Protein AF-A0A7V9ANW1-F1 (afdb_monomer_lite)

pLDDT: mean 75.82, std 15.92, range [33.03, 93.19]

Foldseek 3Di:
DPPPCPVVVVQVVAADEDEDPCQVVCVVVDPDPRYDYDDDDDDPVNVVVVVVVCVVVVVDDDPVRPDDPPPPDPDDD

Structure (mmCIF, N/CA/C/O backbone):
data_AF-A0A7V9ANW1-F1
#
_entry.id   AF-A0A7V9ANW1-F1
#
loop_
_atom_site.group_PDB
_atom_site.id
_atom_site.type_symbol
_atom_site.label_atom_id
_atom_site.label_alt_id
_atom_site.label_comp_id
_atom_site.label_asym_id
_atom_site.label_entity_id
_atom_site.label_seq_id
_atom_site.pdbx_PDB_ins_code
_atom_site.Cartn_x
_atom_site.Cartn_y
_atom_site.Cartn_z
_atom_site.occupancy
_atom_site.B_iso_or_equiv
_atom_site.auth_seq_id
_atom_site.auth_comp_id
_atom_site.auth_asym_id
_atom_site.auth_atom_id
_atom_site.pdbx_PDB_model_num
ATOM 1 N N . ILE A 1 1 ? -22.245 -13.203 -12.857 1.00 41.09 1 ILE A N 1
ATOM 2 C CA . ILE A 1 1 ? -22.813 -13.467 -11.514 1.00 41.09 1 ILE A CA 1
ATOM 3 C C . ILE A 1 1 ? -21.689 -13.179 -10.532 1.00 41.09 1 ILE A C 1
ATOM 5 O O . ILE A 1 1 ? -20.695 -13.884 -10.580 1.00 41.09 1 ILE A O 1
ATOM 9 N N . ILE A 1 2 ? -21.769 -12.084 -9.774 1.00 49.31 2 ILE A N 1
ATOM 10 C CA . ILE A 1 2 ? -20.787 -11.776 -8.725 1.00 49.31 2 ILE A CA 1
ATOM 11 C C . ILE A 1 2 ? -21.175 -12.671 -7.548 1.00 49.31 2 ILE A C 1
ATOM 13 O O . ILE A 1 2 ? -22.313 -12.601 -7.083 1.00 49.31 2 ILE A O 1
ATOM 17 N N . GLU A 1 3 ? -20.302 -13.595 -7.158 1.00 54.59 3 GLU A N 1
ATOM 18 C CA . GLU A 1 3 ? -20.572 -14.494 -6.039 1.00 54.59 3 GLU A CA 1
ATOM 19 C C . GLU A 1 3 ? -20.836 -13.669 -4.780 1.00 54.59 3 GLU A C 1
ATOM 21 O O . GLU A 1 3 ? -20.006 -12.874 -4.349 1.00 54.59 3 GLU A O 1
ATOM 26 N N . LYS A 1 4 ? -22.020 -13.864 -4.195 1.00 57.78 4 LYS A N 1
ATOM 27 C CA . LYS A 1 4 ? -22.582 -13.046 -3.111 1.00 57.78 4 LYS A CA 1
ATOM 28 C C . LYS A 1 4 ? -21.672 -12.922 -1.875 1.00 57.78 4 LYS A C 1
ATOM 30 O O . LYS A 1 4 ? -21.835 -11.978 -1.117 1.00 57.78 4 LYS A O 1
ATOM 35 N N . ASN A 1 5 ? -20.712 -13.833 -1.710 1.00 57.59 5 ASN A N 1
ATOM 36 C CA . ASN A 1 5 ? -19.819 -13.909 -0.551 1.00 57.59 5 ASN A CA 1
ATOM 37 C C . ASN A 1 5 ? -18.336 -13.673 -0.894 1.00 57.59 5 ASN A C 1
ATOM 39 O O . ASN A 1 5 ? -17.489 -13.759 -0.007 1.00 57.59 5 ASN A O 1
ATOM 43 N N . SER A 1 6 ? -17.984 -13.374 -2.153 1.00 63.22 6 SER A N 1
ATOM 44 C CA . SER A 1 6 ? -16.568 -13.270 -2.543 1.00 63.22 6 SER A CA 1
ATOM 45 C C . SER A 1 6 ? -15.851 -12.123 -1.829 1.00 63.22 6 SER A C 1
ATOM 47 O O . SER A 1 6 ? -14.654 -12.201 -1.570 1.00 63.22 6 SER A O 1
ATOM 49 N N . PHE A 1 7 ? -16.577 -11.051 -1.503 1.00 63.41 7 PHE A N 1
ATOM 50 C CA . PHE A 1 7 ? -16.008 -9.875 -0.853 1.00 63.41 7 PHE A CA 1
ATOM 51 C C . PHE A 1 7 ? -15.753 -10.095 0.644 1.00 63.41 7 PHE A C 1
ATOM 53 O O . PHE A 1 7 ? -14.683 -9.739 1.138 1.00 63.41 7 PHE A O 1
ATOM 60 N N . ASP A 1 8 ? -16.676 -10.758 1.346 1.00 65.69 8 ASP A N 1
ATOM 61 C CA . ASP A 1 8 ? -16.510 -11.113 2.762 1.00 65.69 8 ASP A CA 1
ATOM 62 C C . ASP A 1 8 ? -15.341 -12.080 2.973 1.00 65.69 8 ASP A C 1
ATOM 64 O O . ASP A 1 8 ? -14.587 -11.954 3.942 1.00 65.69 8 ASP A O 1
ATOM 68 N N . ASP A 1 9 ? -15.133 -13.010 2.042 1.00 70.12 9 ASP A N 1
ATOM 69 C CA . ASP A 1 9 ? -13.981 -13.909 2.073 1.00 70.12 9 ASP A CA 1
ATOM 70 C C . ASP A 1 9 ? -12.661 -13.163 1.859 1.00 70.12 9 ASP A C 1
ATOM 72 O O . ASP A 1 9 ? -11.662 -13.473 2.512 1.00 70.12 9 ASP A O 1
ATOM 76 N N . ILE A 1 10 ? -12.635 -12.166 0.969 1.00 69.19 10 ILE A N 1
ATOM 77 C CA . ILE A 1 10 ? -11.446 -11.335 0.736 1.00 69.1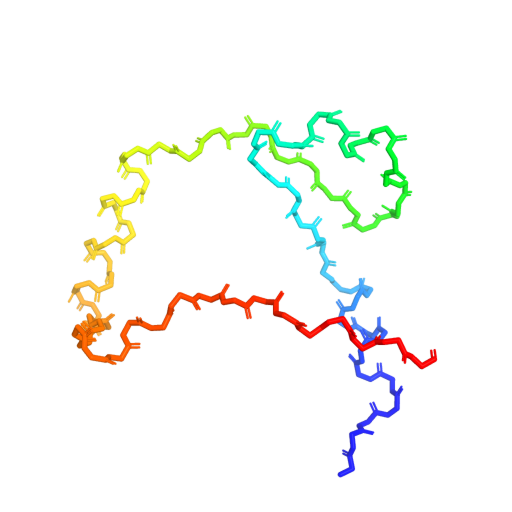9 10 ILE A CA 1
ATOM 78 C C . ILE A 1 10 ? -11.121 -10.517 1.985 1.00 69.19 10 ILE A C 1
ATOM 80 O O . ILE A 1 10 ? -9.965 -10.530 2.419 1.00 69.19 10 ILE A O 1
ATOM 84 N N . LEU A 1 11 ? -12.126 -9.871 2.583 1.00 67.25 11 LEU A N 1
ATOM 85 C CA . LEU A 1 11 ? -11.972 -9.092 3.812 1.00 67.25 11 LEU A CA 1
ATOM 86 C C . LEU A 1 11 ? -11.532 -9.958 4.993 1.00 67.25 11 LEU A C 1
ATOM 88 O O . LEU A 1 11 ? -10.752 -9.501 5.819 1.00 67.25 11 LEU A O 1
ATOM 92 N N . ASN A 1 12 ? -11.996 -11.207 5.082 1.00 73.06 12 ASN A N 1
ATOM 93 C CA . ASN A 1 12 ? -11.583 -12.116 6.151 1.00 73.06 12 ASN A CA 1
ATOM 94 C C . ASN A 1 12 ? -10.199 -12.741 5.949 1.00 73.06 12 ASN A C 1
ATOM 96 O O . ASN A 1 12 ? -9.612 -13.206 6.925 1.00 73.06 12 ASN A O 1
ATOM 100 N N . LYS A 1 13 ? -9.674 -12.746 4.720 1.00 77.94 13 LYS A N 1
ATOM 101 C CA . LYS A 1 13 ? -8.357 -13.314 4.393 1.00 77.94 13 LYS A CA 1
ATOM 102 C C . LYS A 1 13 ? -7.225 -12.290 4.385 1.00 77.94 13 LYS A C 1
ATOM 104 O O . LYS A 1 13 ? -6.072 -12.690 4.525 1.00 77.94 13 LYS A O 1
ATOM 109 N N . HIS A 1 14 ? -7.523 -11.004 4.208 1.00 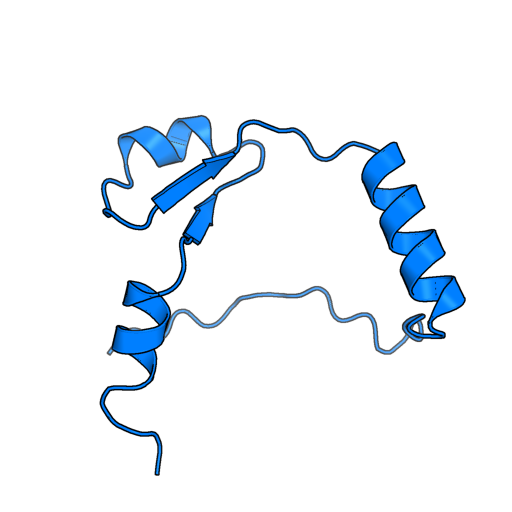80.12 14 HIS A N 1
ATOM 110 C CA . HIS A 1 14 ? -6.499 -9.984 3.992 1.00 80.12 14 HIS A CA 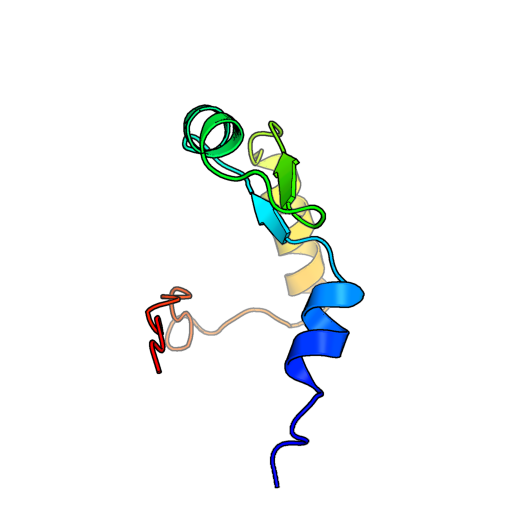1
ATOM 111 C C . HIS A 1 14 ? -6.578 -8.869 5.024 1.00 80.12 14 HIS A C 1
ATOM 113 O O . HIS A 1 14 ? -7.639 -8.315 5.297 1.00 80.12 14 HIS A O 1
ATOM 119 N N . ALA A 1 15 ? -5.413 -8.500 5.547 1.00 83.94 15 ALA A N 1
ATOM 120 C CA . ALA A 1 15 ? -5.278 -7.292 6.333 1.00 83.94 15 ALA A CA 1
ATOM 121 C C . ALA A 1 15 ? -5.308 -6.049 5.433 1.00 83.94 15 ALA A C 1
ATOM 123 O O . ALA A 1 15 ? -4.723 -6.033 4.346 1.00 83.94 15 ALA A O 1
ATOM 124 N N . ILE A 1 16 ? -5.943 -4.988 5.922 1.00 84.75 16 ILE A N 1
ATOM 125 C CA . ILE A 1 16 ? -5.935 -3.667 5.297 1.00 84.75 16 ILE A CA 1
ATOM 126 C C . ILE A 1 16 ? -4.839 -2.850 5.972 1.00 84.75 16 ILE A C 1
ATOM 128 O O . ILE A 1 16 ? -4.923 -2.551 7.164 1.00 84.75 16 ILE A O 1
ATOM 132 N N . ILE A 1 17 ? -3.802 -2.502 5.209 1.00 87.06 17 ILE A N 1
ATOM 133 C CA . ILE A 1 17 ? -2.656 -1.749 5.721 1.00 87.06 17 ILE A CA 1
ATOM 134 C C . ILE A 1 17 ? -2.890 -0.250 5.528 1.00 87.06 17 ILE A C 1
ATOM 136 O O . ILE A 1 17 ? -2.949 0.246 4.403 1.00 87.06 17 ILE A O 1
ATOM 140 N N . PHE A 1 18 ? -2.946 0.479 6.636 1.00 86.31 18 PHE A N 1
ATOM 141 C CA . PHE A 1 18 ? -2.966 1.936 6.681 1.00 86.31 18 PHE A CA 1
ATOM 142 C C . PHE A 1 18 ? -1.534 2.459 6.801 1.00 86.31 18 PHE A C 1
ATOM 144 O O . PHE A 1 18 ? -0.757 1.979 7.622 1.00 86.31 18 PHE A O 1
ATOM 151 N N . SER A 1 19 ? -1.165 3.443 5.984 1.00 87.38 19 SER A N 1
ATOM 152 C CA . SER A 1 19 ? 0.182 4.023 5.975 1.00 87.38 19 SER A CA 1
ATOM 153 C C . SER A 1 19 ? 0.152 5.510 5.609 1.00 87.38 19 SER A C 1
ATOM 155 O O . SER A 1 19 ? -0.893 6.057 5.251 1.00 87.38 19 SER A O 1
ATOM 157 N N . GLY A 1 20 ? 1.304 6.176 5.715 1.00 83.62 20 GLY A N 1
ATOM 158 C CA . GLY A 1 20 ? 1.454 7.602 5.425 1.00 83.62 20 GLY A CA 1
ATOM 159 C C . GLY A 1 20 ? 1.210 8.510 6.633 1.00 83.62 20 GLY A C 1
ATOM 160 O O . GLY A 1 20 ? 1.047 8.063 7.765 1.00 83.62 20 GLY A O 1
ATOM 161 N N . SER A 1 21 ? 1.199 9.823 6.399 1.00 84.12 21 SER A N 1
ATOM 162 C CA . SER A 1 21 ? 1.176 10.840 7.465 1.00 84.12 21 SER A CA 1
ATOM 163 C C . SER A 1 21 ? -0.112 10.857 8.299 1.00 84.12 21 SER A C 1
ATOM 165 O O . SER A 1 21 ? -0.107 11.328 9.435 1.00 84.12 21 SER A O 1
ATOM 167 N N . GLY A 1 22 ? -1.216 10.332 7.760 1.00 84.19 22 GLY A N 1
ATOM 168 C CA . GLY A 1 22 ? -2.506 10.234 8.450 1.00 84.19 22 GLY A CA 1
ATOM 169 C C . GLY A 1 22 ? -2.659 9.009 9.359 1.00 84.19 22 GLY A C 1
ATOM 170 O O . GLY A 1 22 ? -3.672 8.908 10.054 1.00 84.19 22 GLY A O 1
ATOM 171 N N . VAL A 1 23 ? -1.688 8.087 9.377 1.00 88.88 23 VAL A N 1
ATOM 172 C CA . VAL A 1 23 ? -1.835 6.779 10.039 1.00 88.88 23 VAL A CA 1
ATOM 173 C C . VAL A 1 23 ? -2.074 6.909 11.547 1.00 88.88 23 VAL A C 1
ATOM 175 O O . VAL A 1 23 ? -3.022 6.332 12.065 1.00 88.88 23 VAL A O 1
ATOM 178 N N . LEU A 1 24 ? -1.317 7.782 12.222 1.00 89.12 24 LEU A N 1
ATOM 179 C CA . LEU A 1 24 ? -1.407 7.997 13.674 1.00 89.12 24 LEU A CA 1
ATOM 180 C C . LEU A 1 24 ? -2.767 8.556 14.109 1.00 89.12 24 LEU A C 1
ATOM 182 O O . LEU A 1 24 ? -3.253 8.272 15.198 1.00 89.12 24 LEU A O 1
ATOM 186 N N . LYS A 1 25 ? -3.395 9.370 13.254 1.00 88.81 25 LYS A N 1
ATO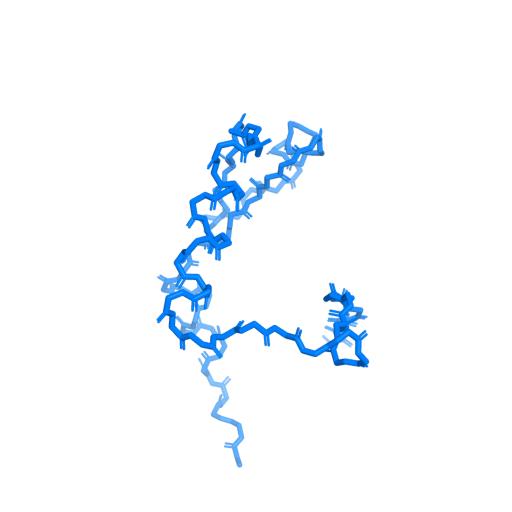M 187 C CA . LYS A 1 25 ? -4.739 9.898 13.520 1.00 88.81 25 LYS A CA 1
ATOM 188 C C . LYS A 1 25 ? -5.806 8.825 13.315 1.00 88.81 25 LYS A C 1
ATOM 190 O O . LYS A 1 25 ? -6.816 8.834 14.006 1.00 88.81 25 LYS A O 1
ATOM 195 N N . SER A 1 26 ? -5.577 7.929 12.359 1.00 86.25 26 SER A N 1
ATOM 196 C CA . SER A 1 26 ? -6.537 6.904 11.946 1.00 86.25 26 SER A CA 1
ATOM 197 C C . SER A 1 26 ? -6.566 5.713 12.903 1.00 86.25 26 SER A C 1
ATOM 199 O O . SER A 1 26 ? -7.615 5.107 13.077 1.00 86.25 26 SER A O 1
ATOM 201 N N . GLU A 1 27 ? -5.448 5.412 13.562 1.00 90.69 27 GLU A N 1
ATOM 202 C CA . GLU A 1 27 ? -5.316 4.304 14.516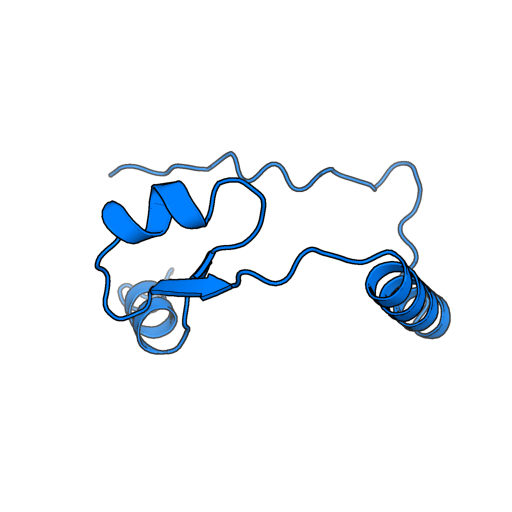 1.00 90.69 27 GLU A CA 1
ATOM 203 C C . GLU A 1 27 ? -6.291 4.405 15.696 1.00 90.69 27 GLU A C 1
ATOM 205 O O . GLU A 1 27 ? -6.898 3.418 16.095 1.00 90.69 27 GLU A O 1
ATOM 210 N N . ASN A 1 28 ? -6.548 5.623 16.177 1.00 88.31 28 ASN A N 1
ATOM 211 C CA . ASN A 1 28 ? -7.531 5.859 17.239 1.00 88.31 28 ASN A CA 1
ATOM 212 C C . ASN A 1 28 ? -8.991 5.800 16.755 1.00 88.31 28 ASN A C 1
ATOM 214 O O . ASN A 1 28 ? -9.908 5.821 17.574 1.00 88.31 28 ASN A O 1
ATOM 218 N N . LEU A 1 29 ? -9.222 5.786 15.440 1.00 89.75 29 LEU A N 1
ATOM 219 C CA . LEU A 1 29 ? -10.557 5.828 14.835 1.00 89.75 29 LEU A CA 1
ATOM 220 C C . LEU A 1 29 ? -10.976 4.474 14.252 1.00 89.75 29 LEU A C 1
ATOM 222 O O . LEU A 1 29 ? -12.166 4.171 14.199 1.00 89.75 29 LEU A O 1
ATOM 226 N N . ILE A 1 30 ? -10.018 3.665 13.798 1.00 87.38 30 ILE A N 1
ATOM 227 C CA . ILE A 1 30 ? -10.265 2.410 13.090 1.00 87.38 30 ILE A CA 1
ATOM 228 C C . ILE A 1 30 ? -9.892 1.242 14.004 1.00 87.38 30 ILE A C 1
ATOM 230 O O . ILE A 1 30 ? -8.722 0.967 14.237 1.00 87.38 30 ILE A O 1
ATOM 234 N N . THR A 1 31 ? -10.903 0.517 14.479 1.00 84.38 31 THR A N 1
ATOM 235 C CA . THR A 1 31 ? -10.756 -0.597 15.439 1.00 84.38 31 THR A CA 1
ATOM 236 C C . THR A 1 31 ? -11.029 -1.973 14.824 1.00 84.38 31 THR A C 1
ATOM 238 O O . THR A 1 31 ? -11.155 -2.972 15.532 1.00 84.38 31 THR A O 1
ATOM 241 N N . GLY A 1 32 ? -11.155 -2.047 13.496 1.00 83.31 32 GLY A N 1
ATOM 242 C CA . GLY A 1 32 ? -11.441 -3.297 12.798 1.00 83.31 32 GLY A CA 1
ATOM 243 C C . GLY A 1 32 ? -10.328 -4.329 12.993 1.00 83.31 32 GLY A C 1
ATOM 244 O O . GLY A 1 32 ? -9.154 -4.010 12.845 1.00 83.31 32 GLY A O 1
ATOM 245 N N . LYS A 1 33 ? -10.697 -5.593 13.240 1.00 84.38 33 LYS A N 1
ATOM 246 C CA . LYS A 1 33 ? -9.756 -6.713 13.471 1.00 84.38 33 LYS A CA 1
ATOM 247 C C . LYS A 1 33 ? -8.740 -6.959 12.342 1.00 84.38 33 LYS A C 1
ATOM 249 O O . LYS A 1 33 ? -7.740 -7.629 12.557 1.00 84.38 33 LYS A O 1
ATOM 254 N N . HIS A 1 34 ? -9.021 -6.441 11.147 1.00 85.88 34 HIS A N 1
ATOM 255 C CA . HIS A 1 34 ? -8.189 -6.590 9.950 1.00 85.88 34 HIS A CA 1
ATOM 256 C C . HIS A 1 34 ? -7.360 -5.342 9.637 1.00 85.88 34 HIS A C 1
ATOM 258 O O . HIS A 1 34 ? -6.626 -5.332 8.652 1.00 85.88 34 HIS A O 1
ATOM 264 N N . ALA A 1 35 ? -7.493 -4.277 10.429 1.00 88.12 35 ALA A N 1
ATOM 265 C CA . ALA A 1 35 ? -6.724 -3.059 10.243 1.00 88.12 35 ALA A CA 1
ATOM 266 C C . ALA A 1 35 ? -5.308 -3.244 10.800 1.00 88.12 35 ALA A C 1
ATOM 268 O O . ALA A 1 35 ? -5.129 -3.589 11.967 1.00 88.12 35 ALA A O 1
ATOM 269 N N . LEU A 1 36 ? -4.304 -2.990 9.963 1.00 89.06 36 LEU A N 1
ATOM 270 C CA . LEU A 1 36 ? -2.902 -2.932 10.365 1.00 89.06 36 LEU A CA 1
ATOM 271 C C . LEU A 1 36 ? -2.352 -1.542 10.069 1.00 89.06 36 LEU A C 1
ATOM 273 O O . LEU A 1 36 ? -2.553 -1.007 8.980 1.00 89.06 36 LEU A O 1
ATOM 277 N N . PHE A 1 37 ? -1.618 -0.969 11.015 1.00 90.31 37 PHE A N 1
ATOM 278 C CA . PHE A 1 37 ? -1.043 0.365 10.882 1.00 90.31 37 PHE A CA 1
ATOM 279 C C . PHE A 1 37 ? 0.461 0.257 10.645 1.00 90.31 37 PHE A C 1
ATOM 281 O O . PHE A 1 37 ? 1.193 -0.369 11.409 1.00 90.31 37 PHE A O 1
ATOM 288 N N . SER A 1 38 ? 0.928 0.844 9.546 1.00 88.06 38 SER A N 1
ATOM 289 C CA . SER A 1 38 ? 2.342 0.925 9.206 1.00 88.06 38 SER A CA 1
ATOM 290 C C . SER A 1 38 ? 2.843 2.347 9.414 1.00 88.06 38 SER A C 1
ATOM 292 O O . SER A 1 38 ? 2.434 3.278 8.719 1.00 88.06 38 SER A O 1
ATOM 294 N N . HIS A 1 39 ? 3.785 2.501 10.342 1.00 86.12 39 HIS A N 1
ATOM 295 C CA . HIS A 1 39 ? 4.481 3.767 10.597 1.00 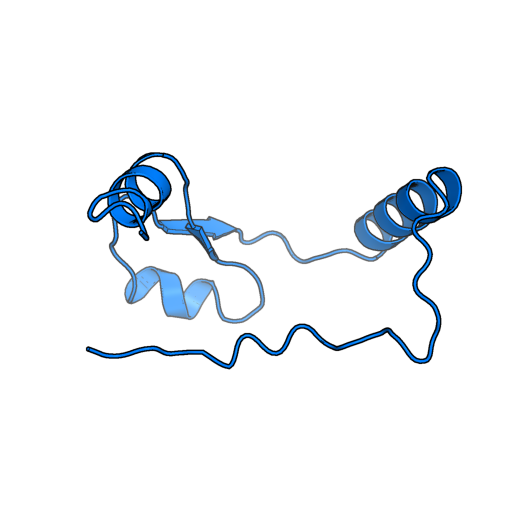86.12 39 HIS A CA 1
ATOM 296 C C . HIS A 1 39 ? 5.754 3.921 9.757 1.00 86.12 39 HIS A C 1
ATOM 298 O O . HIS A 1 39 ? 6.531 4.854 9.958 1.00 86.12 39 HIS A O 1
ATOM 304 N N . ASN A 1 40 ? 5.984 3.009 8.811 1.00 80.50 40 ASN A N 1
ATOM 305 C CA . ASN A 1 40 ? 7.118 3.106 7.912 1.00 80.50 40 ASN A CA 1
ATOM 306 C C . ASN A 1 40 ? 6.858 4.202 6.881 1.00 80.50 40 ASN A C 1
ATOM 308 O O . ASN A 1 40 ? 5.966 4.096 6.039 1.00 80.50 40 ASN A O 1
ATOM 312 N N . SER A 1 41 ? 7.681 5.245 6.919 1.00 72.38 41 SER A N 1
ATOM 313 C CA . SER A 1 41 ? 7.733 6.224 5.839 1.00 72.38 41 SER A CA 1
ATOM 314 C C . SER A 1 41 ? 8.260 5.562 4.570 1.00 72.38 41 SER A C 1
ATOM 316 O O . SER A 1 41 ? 9.279 4.867 4.600 1.00 72.38 41 SER A O 1
ATOM 318 N N . LEU A 1 42 ? 7.588 5.804 3.444 1.00 77.88 42 LEU A N 1
ATOM 319 C CA . LEU A 1 42 ? 8.105 5.435 2.130 1.00 77.88 42 LEU A CA 1
ATOM 320 C C . LEU A 1 42 ? 9.433 6.166 1.911 1.00 77.88 42 LEU A C 1
ATOM 322 O O . LEU A 1 42 ? 9.481 7.395 1.963 1.00 77.88 42 LEU A O 1
ATOM 326 N N . LYS A 1 43 ? 10.510 5.409 1.694 1.00 84.94 43 LYS A N 1
ATOM 327 C CA . LYS A 1 43 ? 11.837 5.967 1.423 1.00 84.94 43 LYS A CA 1
ATOM 328 C C . LYS A 1 43 ? 12.186 5.857 -0.058 1.00 84.94 43 LYS A C 1
ATOM 330 O O . LYS A 1 43 ? 11.717 4.947 -0.748 1.00 84.94 43 LYS A O 1
ATOM 335 N N . ALA A 1 44 ? 13.029 6.769 -0.536 1.00 88.44 44 ALA A N 1
ATOM 336 C CA . ALA A 1 44 ? 13.440 6.827 -1.937 1.00 88.44 44 ALA A CA 1
ATOM 337 C C . ALA A 1 44 ? 14.121 5.527 -2.400 1.00 88.44 44 ALA A C 1
ATOM 339 O O . ALA A 1 44 ? 13.913 5.090 -3.530 1.00 88.44 44 ALA A O 1
ATOM 340 N N . GLU A 1 45 ? 14.860 4.859 -1.515 1.00 90.94 45 GLU A N 1
ATOM 341 C CA . GLU A 1 45 ? 15.541 3.591 -1.787 1.00 90.94 45 GLU A CA 1
ATOM 342 C C . GLU A 1 45 ? 14.547 2.481 -2.155 1.00 90.94 45 GLU A C 1
ATOM 344 O O . GLU A 1 45 ? 14.772 1.723 -3.099 1.00 90.94 45 GLU A O 1
ATOM 349 N N . GLY A 1 46 ? 13.407 2.418 -1.458 1.00 87.38 46 GLY A N 1
ATOM 350 C CA . GLY A 1 46 ? 12.342 1.465 -1.772 1.00 87.38 46 GLY A CA 1
ATOM 351 C C . GLY A 1 46 ? 11.718 1.736 -3.143 1.00 87.38 46 GLY A C 1
ATOM 352 O O . GLY A 1 46 ? 11.473 0.807 -3.912 1.00 87.38 46 GLY A O 1
ATOM 353 N N . MET A 1 47 ? 11.532 3.013 -3.485 1.00 88.56 47 MET A N 1
ATOM 354 C CA . MET A 1 47 ? 11.004 3.423 -4.790 1.00 88.56 47 MET A CA 1
ATOM 355 C C . MET A 1 47 ? 11.973 3.110 -5.932 1.00 88.56 47 MET A C 1
ATOM 357 O O . MET A 1 47 ? 11.540 2.669 -7.000 1.00 88.56 47 MET A O 1
ATOM 361 N N . ALA A 1 48 ? 13.276 3.283 -5.705 1.00 92.56 48 ALA A N 1
ATOM 362 C CA . ALA A 1 48 ? 14.312 2.934 -6.670 1.00 92.56 48 ALA A CA 1
ATOM 363 C C . ALA A 1 48 ? 14.332 1.422 -6.941 1.00 92.56 48 ALA A C 1
ATOM 365 O O . ALA A 1 48 ? 14.337 1.002 -8.099 1.00 92.56 48 ALA A O 1
ATOM 366 N N . LEU A 1 49 ? 14.252 0.601 -5.888 1.00 92.56 49 LEU A N 1
ATOM 367 C CA . LEU A 1 49 ? 14.208 -0.857 -6.012 1.00 92.56 49 LEU A CA 1
ATOM 368 C C . LEU A 1 49 ? 12.957 -1.333 -6.766 1.00 92.56 49 LEU A C 1
ATOM 370 O O . LEU A 1 49 ? 13.056 -2.172 -7.665 1.00 92.56 49 LEU A O 1
ATOM 374 N N . LEU A 1 50 ? 11.786 -0.770 -6.449 1.00 89.88 50 LEU A N 1
ATOM 375 C CA . LEU A 1 50 ? 10.539 -1.074 -7.158 1.00 89.88 50 LEU A CA 1
ATOM 376 C C . LEU A 1 50 ? 10.616 -0.684 -8.639 1.00 89.88 50 LEU A C 1
ATOM 378 O O . LEU A 1 50 ? 10.220 -1.470 -9.500 1.00 89.88 50 LEU A O 1
ATOM 382 N N . SER A 1 51 ? 11.163 0.495 -8.937 1.00 89.75 51 SER A N 1
ATOM 383 C CA . SER A 1 51 ? 11.346 0.973 -10.313 1.00 89.75 51 SER A CA 1
ATOM 384 C C . SER A 1 51 ? 12.292 0.069 -11.105 1.00 89.75 51 SER A C 1
ATOM 386 O O . SER A 1 51 ? 11.962 -0.329 -12.220 1.00 89.75 51 SER A O 1
ATOM 388 N N . GLY A 1 52 ? 13.425 -0.327 -10.516 1.00 92.50 52 GLY A N 1
ATOM 389 C CA . GLY A 1 52 ? 14.383 -1.237 -11.149 1.00 92.50 52 GLY A CA 1
ATOM 390 C C . GLY A 1 52 ? 13.790 -2.620 -11.437 1.00 92.50 52 GLY A C 1
ATOM 391 O O . GLY A 1 52 ? 14.003 -3.181 -12.516 1.00 92.50 52 GLY A O 1
ATOM 392 N N . LYS A 1 53 ? 12.972 -3.145 -10.516 1.00 93.19 53 LYS A N 1
ATOM 393 C CA . LYS A 1 53 ? 12.231 -4.393 -10.733 1.00 93.19 53 LYS A CA 1
ATOM 394 C C . LYS A 1 53 ? 11.244 -4.267 -11.897 1.00 93.19 53 LYS A C 1
ATOM 396 O O . LYS A 1 53 ? 11.267 -5.111 -12.787 1.00 93.19 53 LYS A O 1
ATOM 401 N N . LYS A 1 54 ? 10.417 -3.215 -11.921 1.00 90.06 54 LYS A N 1
ATOM 402 C CA . LYS A 1 54 ? 9.453 -2.981 -13.012 1.00 90.06 54 LYS A CA 1
ATOM 403 C C . LYS A 1 54 ? 10.133 -2.810 -14.366 1.00 90.06 54 LYS A C 1
ATOM 405 O O . LYS A 1 54 ? 9.671 -3.371 -15.352 1.00 90.06 54 LYS A O 1
ATOM 410 N N . PHE A 1 55 ? 11.257 -2.096 -14.398 1.00 91.31 55 PHE A N 1
ATOM 411 C CA . PHE A 1 55 ? 12.073 -1.953 -15.601 1.00 91.31 55 PHE A CA 1
ATOM 412 C C . PHE A 1 55 ? 12.564 -3.312 -16.118 1.00 91.31 55 PHE A C 1
ATOM 414 O O . PHE A 1 55 ? 12.406 -3.616 -17.297 1.00 91.31 55 PHE A O 1
ATOM 421 N N . SER A 1 56 ? 13.080 -4.160 -15.223 1.00 92.44 56 SER A N 1
ATOM 422 C CA . SER A 1 56 ? 13.566 -5.505 -15.571 1.00 92.44 56 SER A CA 1
ATOM 423 C C . SER A 1 56 ? 12.460 -6.419 -16.111 1.00 92.44 56 SER A C 1
ATOM 425 O O . SER A 1 56 ? 12.724 -7.277 -16.947 1.00 92.44 56 SER A O 1
ATOM 427 N N . LEU A 1 57 ? 11.224 -6.226 -15.646 1.00 92.75 57 LEU A N 1
ATOM 428 C CA . LEU A 1 57 ? 10.043 -6.971 -16.089 1.00 92.75 57 LEU A CA 1
ATOM 429 C C . LEU A 1 57 ? 9.376 -6.381 -17.341 1.00 92.75 57 LEU A C 1
ATOM 431 O O . LEU A 1 57 ? 8.361 -6.907 -17.781 1.00 92.75 57 LEU A O 1
ATOM 435 N N . GLN A 1 58 ? 9.922 -5.301 -17.913 1.00 86.62 58 GLN A N 1
ATOM 436 C CA . GLN A 1 58 ? 9.305 -4.555 -19.019 1.00 86.62 58 GLN A CA 1
ATOM 437 C C . GLN A 1 58 ? 7.900 -4.006 -18.680 1.00 86.62 58 GLN A C 1
ATOM 439 O O . GLN A 1 58 ? 7.118 -3.680 -19.566 1.00 86.62 58 GLN A O 1
ATOM 444 N N . GLU A 1 59 ? 7.597 -3.823 -17.391 1.00 83.88 59 GLU A N 1
ATOM 445 C CA . GLU A 1 59 ? 6.338 -3.264 -16.871 1.00 83.88 59 GLU A CA 1
ATOM 446 C C . GLU A 1 59 ? 6.421 -1.737 -16.701 1.00 83.88 59 GLU A C 1
ATOM 448 O O . GLU A 1 59 ? 5.938 -1.153 -15.721 1.00 83.88 59 GLU A O 1
ATOM 453 N N . VAL A 1 60 ? 7.107 -1.068 -17.625 1.00 78.94 60 VAL A N 1
ATOM 454 C CA . VAL A 1 60 ? 7.249 0.388 -17.601 1.00 78.94 60 VAL A CA 1
ATOM 455 C C . VAL A 1 60 ? 6.017 0.989 -18.264 1.00 78.94 60 VAL A C 1
ATOM 457 O O . VAL A 1 60 ? 5.747 0.734 -19.434 1.00 78.94 60 VAL A O 1
ATOM 460 N N . GLY A 1 61 ? 5.247 1.766 -17.502 1.00 69.31 61 GLY A N 1
ATOM 461 C CA . GLY A 1 61 ? 4.057 2.433 -18.020 1.00 69.31 61 GLY A CA 1
ATOM 462 C C . GLY A 1 61 ? 4.412 3.452 -19.101 1.00 69.31 61 GLY A C 1
ATOM 463 O O . GLY A 1 61 ? 5.414 4.160 -18.991 1.00 69.31 61 GLY A O 1
ATOM 464 N N . ASN A 1 62 ? 3.573 3.547 -20.127 1.00 68.25 62 ASN A N 1
ATOM 465 C CA . ASN A 1 62 ? 3.656 4.618 -21.111 1.00 68.25 62 ASN A CA 1
ATOM 466 C C . ASN A 1 62 ? 3.134 5.914 -20.469 1.00 68.25 62 ASN A C 1
ATOM 468 O O . ASN A 1 62 ? 2.151 5.872 -19.730 1.00 68.25 62 ASN A O 1
ATOM 472 N N . SER A 1 63 ? 3.749 7.071 -20.731 1.00 65.06 63 SER A N 1
ATOM 473 C CA . SER A 1 63 ? 3.384 8.329 -20.045 1.00 65.06 63 SER A CA 1
ATOM 474 C C . SER A 1 63 ? 1.929 8.772 -20.271 1.00 65.06 63 SER A C 1
ATOM 476 O O . SER A 1 63 ? 1.398 9.570 -19.503 1.00 65.06 63 SER A O 1
ATOM 478 N N . PHE A 1 64 ? 1.272 8.240 -21.304 1.00 60.66 64 PHE A N 1
ATOM 479 C CA . PHE A 1 64 ? -0.144 8.474 -21.597 1.00 60.66 64 PHE A CA 1
ATOM 480 C C . PHE A 1 64 ? -1.095 7.548 -20.816 1.00 60.66 64 PHE A C 1
ATOM 482 O O . PHE A 1 64 ? -2.252 7.907 -20.621 1.00 60.66 64 PHE A O 1
ATOM 489 N N . ASP A 1 65 ? -0.595 6.415 -20.313 1.00 57.59 65 ASP A N 1
ATOM 490 C CA . ASP A 1 65 ? -1.351 5.409 -19.550 1.00 57.59 65 ASP A CA 1
ATOM 491 C C . ASP A 1 65 ? -1.069 5.482 -18.041 1.00 57.59 65 ASP A C 1
ATOM 493 O O . ASP A 1 65 ? -1.621 4.711 -17.251 1.00 57.59 65 ASP A O 1
ATOM 497 N N . THR A 1 66 ? -0.203 6.407 -17.608 1.00 61.59 66 THR A N 1
ATOM 498 C CA . THR A 1 66 ? 0.001 6.713 -16.189 1.00 61.59 66 THR A CA 1
ATOM 499 C C . THR A 1 66 ? -1.236 7.389 -15.613 1.00 61.59 66 THR A C 1
ATOM 501 O O . THR A 1 66 ? -1.323 8.607 -15.479 1.00 61.59 66 THR A O 1
ATOM 504 N N . ILE A 1 67 ? -2.210 6.566 -15.249 1.00 60.75 67 ILE A N 1
ATOM 505 C CA . ILE A 1 67 ? -3.381 6.981 -14.495 1.00 60.75 67 ILE A CA 1
ATOM 506 C C . ILE A 1 67 ? -2.963 6.996 -13.027 1.00 60.75 67 ILE A C 1
ATOM 508 O O . ILE A 1 67 ? -2.579 5.969 -12.461 1.00 60.75 67 ILE A O 1
ATOM 512 N N . ALA A 1 68 ? -3.018 8.169 -12.395 1.00 65.56 68 ALA A N 1
ATOM 513 C CA . ALA A 1 68 ? -2.973 8.217 -10.943 1.00 65.56 68 ALA A CA 1
ATOM 514 C C . ALA A 1 68 ? -4.127 7.355 -10.422 1.00 65.56 68 ALA A C 1
ATOM 516 O O . ALA A 1 68 ? -5.267 7.517 -10.856 1.00 65.56 68 ALA A O 1
ATOM 517 N N . LEU A 1 69 ? -3.825 6.410 -9.530 1.00 64.19 69 LEU A N 1
ATOM 518 C CA . LEU A 1 69 ? -4.828 5.531 -8.944 1.00 64.19 69 LEU A CA 1
ATOM 519 C C . LEU A 1 69 ? -5.739 6.359 -8.027 1.00 64.19 69 LEU A C 1
ATOM 521 O O . LEU A 1 69 ? -5.546 6.431 -6.815 1.00 64.19 69 LEU A O 1
ATOM 525 N N . TYR A 1 70 ? -6.720 7.025 -8.624 1.00 59.62 70 TYR A N 1
ATOM 526 C CA . TYR A 1 70 ? -7.789 7.700 -7.917 1.00 59.62 70 TYR A CA 1
ATOM 527 C C . TYR A 1 70 ? -8.783 6.632 -7.471 1.00 59.62 70 TYR A C 1
ATOM 529 O O . TYR A 1 70 ? -9.684 6.256 -8.218 1.00 59.62 70 TYR A O 1
ATOM 537 N N . ILE A 1 71 ? -8.625 6.128 -6.248 1.00 58.12 71 ILE A N 1
ATOM 538 C CA . ILE A 1 71 ? -9.637 5.281 -5.611 1.00 58.12 71 ILE A CA 1
ATOM 539 C C . ILE A 1 71 ? -10.822 6.197 -5.260 1.00 58.12 71 ILE A C 1
ATOM 541 O O . ILE A 1 71 ? -10.891 6.744 -4.163 1.00 58.12 71 ILE A O 1
ATOM 545 N N . LYS A 1 72 ? -11.700 6.470 -6.234 1.00 43.59 72 LYS A N 1
ATOM 546 C CA . LYS A 1 72 ? -12.866 7.362 -6.071 1.00 43.59 72 LYS A CA 1
ATOM 547 C C . LYS A 1 72 ? -14.171 6.605 -5.795 1.00 43.59 72 LYS A C 1
ATOM 549 O O . LYS A 1 72 ? -15.203 7.228 -5.576 1.00 43.59 72 LYS A O 1
ATOM 554 N N . GLU A 1 73 ? -14.157 5.280 -5.786 1.00 46.38 73 GLU A N 1
ATOM 555 C CA . GLU A 1 73 ? -15.385 4.500 -5.640 1.00 46.38 73 GLU A CA 1
ATOM 556 C C . GLU A 1 73 ? -15.669 4.168 -4.170 1.00 46.38 73 GLU A C 1
ATOM 558 O O . GLU A 1 73 ? -15.387 3.078 -3.683 1.00 46.38 73 GLU A O 1
ATOM 563 N N . PHE A 1 74 ? -16.257 5.130 -3.455 1.00 47.22 74 PHE A N 1
ATOM 564 C CA . PHE A 1 74 ? -17.068 4.824 -2.278 1.00 47.22 74 PHE A CA 1
ATOM 565 C C . PHE A 1 74 ? -18.456 4.397 -2.767 1.00 47.22 74 PHE A C 1
ATOM 567 O O . PHE A 1 74 ? -19.329 5.237 -2.976 1.00 47.22 74 PHE A O 1
ATOM 574 N N . TYR A 1 75 ? -18.662 3.097 -2.983 1.00 42.03 75 TYR A N 1
ATOM 575 C CA . TYR A 1 75 ? -20.014 2.552 -3.106 1.00 42.03 75 TYR A CA 1
ATOM 576 C C . TYR A 1 75 ? -20.608 2.412 -1.703 1.00 42.03 75 TYR A C 1
ATOM 578 O O . TYR A 1 75 ? -20.195 1.555 -0.926 1.00 42.03 75 TYR A O 1
ATOM 586 N N . THR A 1 76 ? -21.580 3.260 -1.379 1.00 37.00 76 THR A N 1
ATOM 587 C CA . THR A 1 76 ? -22.546 3.007 -0.304 1.00 37.00 76 THR A CA 1
ATOM 588 C C . THR A 1 76 ? -23.798 2.393 -0.927 1.00 37.00 76 THR A C 1
ATOM 590 O O . THR A 1 76 ? -24.420 3.035 -1.777 1.00 37.00 76 THR A O 1
ATOM 593 N N . MET A 1 77 ? -24.159 1.178 -0.509 1.00 33.03 77 MET A N 1
ATOM 594 C CA . MET A 1 77 ? -25.527 0.645 -0.580 1.00 33.03 77 MET A CA 1
ATOM 595 C C . MET A 1 77 ? -26.018 0.393 0.838 1.00 33.03 77 MET A C 1
ATOM 597 O O . MET A 1 77 ? -25.196 -0.093 1.646 1.00 33.03 77 MET A O 1
#

Secondary structure (DSSP, 8-state):
---TTHHHHHHHH--EEE-STTHHHHHTT---TTEEE--PPPPHHHHHHHHHHHHHTT-PPPTTT------------

Radius of gyration: 16.85 Å; chains: 1; bounding box: 41×25×39 Å

Sequence (77 aa):
IIEKNSFDDILNKHAIIFSGSGVLKSENLITGKHALFSHNSLKAEGMALLSGKKFSLQEVGNSFDTIALYIKEFYTM